Protein AF-A0A9E3N5S1-F1 (afdb_monomer)

Foldseek 3Di:
DFAPLVPVDPQKWKKKKKAFPDDPVCCQVCCQVQKAKAAPVCRVVCVVVVNHHFGWAWDPDDDPQDDDDPRITMTTTDVPPCRVVRNSVSSHMDMDGDPDTHPIDMDMDMDGD

Nearest PDB structures (foldseek):
  5y0e-assembly1_B  TM=9.135E-01  e=7.757E-10  Serratia sp. FS14
  5y0e-assembly1_A  TM=9.235E-01  e=8.261E-10  Serratia sp. FS14
  5m2y-assembly2_B  TM=8.420E-01  e=2.989E-08  Escherichia coli 55989
  5m30-assembly1_B  TM=8.430E-01  e=8.406E-07  Escherichia coli
  6gj3-assembly1_H  TM=7.633E-01  e=1.888E-04  Escherichia coli

pLDDT: mean 85.16, std 8.05, range [60.22, 94.0]

Sequence (113 aa):
GALDVSKLTQDTQLCLAVSADMPALELVSAVPIRFKIGSPDDIERIVVSALPGITLTHMPQVPAAVPVRPDTYYFSLSTRNGLYENALKAQAIAIYAPDGMRELKIELIAFTQ

Radius of gyration: 13.59 Å; Cα contacts (8 Å, |Δi|>4): 197; chains: 1; bounding box: 32×27×33 Å

Solvent-accessible surface area (backbone atoms only — not comparable to full-atom values): 6554 Å² total; per-residue (Å²): 90,82,43,67,51,96,75,56,52,97,54,44,46,55,34,38,40,41,29,45,77,64,58,68,70,56,49,65,60,41,46,52,71,60,39,41,29,26,17,69,81,46,38,59,52,27,65,76,68,68,46,88,48,42,46,48,42,80,38,94,71,73,59,92,83,52,85,86,53,85,79,48,48,39,26,36,62,41,73,87,47,67,50,40,58,46,13,56,74,64,31,19,46,30,76,48,71,67,88,88,61,47,79,62,44,80,45,82,46,77,42,71,114

Mean predicted aligned error: 5.4 Å

Secondary structure (DSSP, 8-state):
-B--GGG--TTEEEEEEEE-SS-HHHHHHHHHHH-EEE-HHHHHHHHHTT---SPEEEESS--TTS---TT-EEEEEP-SSTHHHHHHHTTB-EEE--TT-TT-EEEEEEEE-

Structure (mmCIF, N/CA/C/O backbone):
data_AF-A0A9E3N5S1-F1
#
_entry.id   AF-A0A9E3N5S1-F1
#
loop_
_atom_site.group_PDB
_atom_site.id
_atom_site.type_symbol
_atom_site.label_atom_id
_atom_site.label_alt_id
_atom_site.label_comp_id
_atom_site.label_asym_id
_atom_site.label_entity_id
_atom_site.label_seq_id
_atom_site.pdbx_PDB_ins_code
_atom_site.Cartn_x
_atom_site.Cartn_y
_atom_site.Cartn_z
_atom_site.occupancy
_atom_site.B_iso_or_equiv
_atom_site.auth_seq_id
_atom_site.auth_comp_id
_atom_site.auth_asym_id
_atom_site.auth_atom_id
_atom_site.pdbx_PDB_model_num
ATOM 1 N N . GLY A 1 1 ? -10.478 -5.005 -0.317 1.00 60.22 1 GLY A N 1
ATOM 2 C CA . GLY A 1 1 ? -10.592 -5.746 0.955 1.00 60.22 1 GLY A CA 1
ATOM 3 C C . GLY A 1 1 ? -11.572 -5.026 1.855 1.00 60.22 1 GLY A C 1
ATOM 4 O O . GLY A 1 1 ? -11.687 -3.811 1.732 1.00 60.22 1 GLY A O 1
ATOM 5 N N . ALA A 1 2 ? -12.289 -5.746 2.716 1.00 66.44 2 ALA A N 1
ATOM 6 C CA . ALA A 1 2 ? -13.163 -5.118 3.708 1.00 66.44 2 ALA A CA 1
ATOM 7 C C . ALA A 1 2 ? -12.320 -4.557 4.862 1.00 66.44 2 ALA A C 1
ATOM 9 O O . ALA A 1 2 ? -11.382 -5.215 5.315 1.00 66.44 2 ALA A O 1
ATOM 10 N N . LEU A 1 3 ? -12.634 -3.343 5.305 1.00 68.81 3 LEU A N 1
ATOM 11 C CA . LEU A 1 3 ? -12.050 -2.742 6.496 1.00 68.81 3 LEU A CA 1
ATOM 12 C C . LEU A 1 3 ? -13.010 -2.932 7.663 1.00 68.81 3 LEU A C 1
ATOM 14 O O . LEU A 1 3 ? -14.167 -2.527 7.599 1.00 68.81 3 LEU A O 1
ATOM 18 N N . ASP A 1 4 ? -12.507 -3.475 8.763 1.00 73.69 4 ASP A N 1
ATOM 19 C CA . ASP A 1 4 ? -13.257 -3.495 10.012 1.00 73.69 4 ASP A CA 1
ATOM 20 C C . ASP A 1 4 ? -13.067 -2.149 10.723 1.00 73.69 4 ASP A C 1
ATOM 22 O O . ASP A 1 4 ? -12.129 -1.943 11.492 1.00 73.69 4 ASP A O 1
ATOM 26 N N . VAL A 1 5 ? -13.922 -1.181 10.391 1.00 62.66 5 VAL A N 1
ATOM 27 C CA . VAL A 1 5 ? -13.781 0.211 10.860 1.00 62.66 5 VAL A CA 1
ATOM 28 C C . VAL A 1 5 ? -13.969 0.333 12.366 1.00 62.66 5 VAL A C 1
ATOM 30 O O . VAL A 1 5 ? -13.410 1.234 12.979 1.00 62.66 5 VAL A O 1
ATOM 33 N N . SER A 1 6 ? -14.660 -0.618 12.995 1.00 60.69 6 SER A N 1
ATOM 34 C CA . SER A 1 6 ? -14.763 -0.712 14.454 1.00 60.69 6 SER A CA 1
ATOM 35 C C . SER A 1 6 ? -13.408 -0.909 15.144 1.00 60.69 6 SER A C 1
ATOM 37 O O . SER A 1 6 ? -13.294 -0.628 16.335 1.00 60.69 6 SER A O 1
ATOM 39 N N . LYS A 1 7 ? -12.379 -1.358 14.413 1.00 65.50 7 LYS A N 1
ATOM 40 C CA . LYS A 1 7 ? -10.995 -1.480 14.896 1.00 65.50 7 LYS A CA 1
ATOM 41 C C . LYS A 1 7 ? -10.084 -0.330 14.464 1.00 65.50 7 LYS A C 1
ATOM 43 O O . LYS A 1 7 ? -8.942 -0.286 14.910 1.00 65.50 7 LYS A O 1
ATOM 48 N N . LEU A 1 8 ? -10.560 0.577 13.610 1.00 69.81 8 LEU A N 1
ATOM 49 C CA . LEU A 1 8 ? -9.804 1.741 13.149 1.00 69.81 8 LEU A CA 1
ATOM 50 C C . LEU A 1 8 ? -10.108 2.924 14.078 1.00 69.81 8 LEU A C 1
ATOM 52 O O . LEU A 1 8 ? -11.141 3.580 13.966 1.00 69.81 8 LEU A O 1
ATOM 56 N N . THR A 1 9 ? -9.214 3.175 15.028 1.00 66.81 9 THR A N 1
ATOM 57 C CA . THR A 1 9 ? -9.255 4.359 15.901 1.00 66.81 9 THR A CA 1
ATOM 58 C C . THR A 1 9 ? -8.644 5.580 15.205 1.00 66.81 9 THR A C 1
ATOM 60 O O . THR A 1 9 ? -8.042 5.457 14.138 1.00 66.81 9 THR A O 1
ATOM 63 N N . GLN A 1 10 ? -8.760 6.771 15.808 1.00 67.19 10 GLN A N 1
ATOM 64 C CA . GLN A 1 10 ? -8.108 7.987 15.290 1.00 67.19 10 GLN A CA 1
ATOM 65 C C . GLN A 1 10 ? -6.579 7.845 15.174 1.00 67.19 10 GLN A C 1
ATOM 67 O O . GLN A 1 10 ? -5.983 8.448 14.286 1.00 67.19 10 GLN A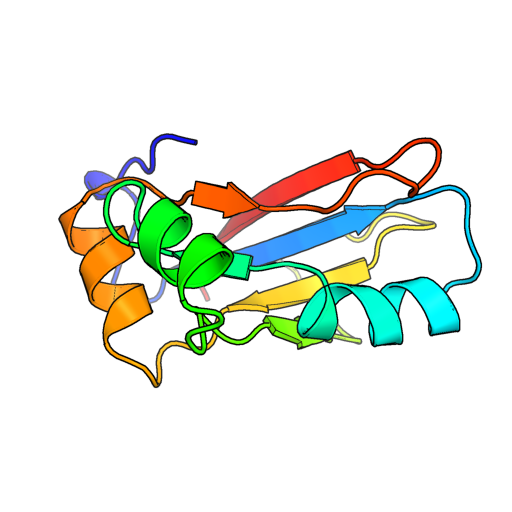 O 1
ATOM 72 N N . ASP A 1 11 ? -5.968 7.007 16.011 1.00 74.19 11 ASP A N 1
ATOM 73 C CA . ASP A 1 11 ? -4.527 6.722 16.021 1.00 74.19 11 ASP A CA 1
ATOM 74 C C . ASP A 1 11 ? -4.125 5.575 15.078 1.00 74.19 11 ASP A C 1
ATOM 76 O O . ASP A 1 11 ? -2.953 5.202 14.994 1.00 74.19 11 ASP A O 1
ATOM 80 N N . THR A 1 12 ? -5.088 4.982 14.364 1.00 80.56 12 THR A N 1
ATOM 81 C CA . THR A 1 12 ? -4.803 3.887 13.438 1.00 80.56 12 THR A CA 1
ATOM 82 C C . THR A 1 12 ? -4.308 4.422 12.103 1.00 80.56 12 THR A C 1
ATOM 84 O O . THR A 1 12 ? -5.015 5.124 11.377 1.00 80.56 12 THR A O 1
ATOM 87 N N . GLN A 1 13 ? -3.093 4.027 11.742 1.00 83.62 13 GLN A N 1
ATOM 88 C CA . GLN A 1 13 ? -2.506 4.287 10.441 1.00 83.62 13 GLN A CA 1
ATOM 89 C C . GLN A 1 13 ? -2.571 3.041 9.563 1.00 83.62 13 GLN A C 1
ATOM 91 O O . GLN A 1 13 ? -2.410 1.908 10.021 1.00 83.62 13 GLN A O 1
ATOM 96 N N . LEU A 1 14 ? -2.803 3.271 8.273 1.00 87.12 14 LEU A N 1
ATOM 97 C CA . LEU A 1 14 ? -2.783 2.237 7.251 1.00 87.12 14 LEU A CA 1
ATOM 98 C C . LEU A 1 14 ? -1.501 2.362 6.430 1.00 87.12 14 LEU A C 1
ATOM 100 O O . LEU A 1 14 ? -1.167 3.444 5.935 1.00 87.12 14 LEU A O 1
ATOM 104 N N . CYS A 1 15 ? -0.812 1.241 6.242 1.00 90.81 15 CYS A N 1
ATOM 105 C CA . CYS A 1 15 ? 0.268 1.127 5.276 1.00 90.81 15 CYS A CA 1
ATOM 106 C C . CYS A 1 15 ? 0.057 -0.068 4.347 1.00 90.81 15 CYS A C 1
ATOM 108 O O . CYS A 1 15 ? -0.556 -1.077 4.696 1.00 90.81 15 CYS A O 1
ATOM 110 N N . LEU A 1 16 ? 0.567 0.076 3.133 1.00 92.44 16 LEU A N 1
ATOM 111 C CA . LE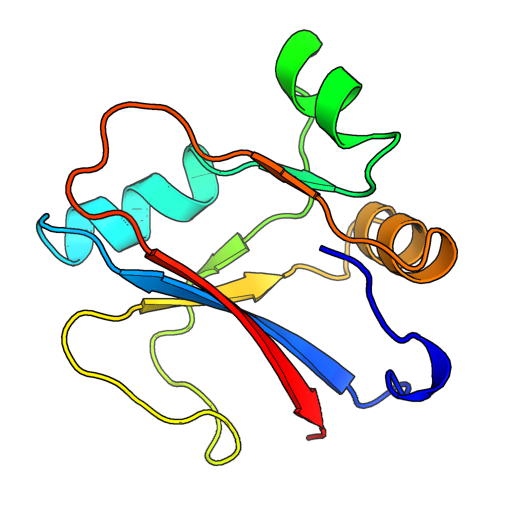U A 1 16 ? 0.580 -0.959 2.122 1.00 92.44 16 LEU A CA 1
ATOM 112 C C . LEU A 1 16 ? 1.964 -1.595 2.099 1.00 92.44 16 LEU A C 1
ATOM 114 O O . LEU A 1 16 ? 2.951 -0.893 1.890 1.00 92.44 16 LEU A O 1
ATOM 118 N N . ALA A 1 17 ? 2.035 -2.903 2.296 1.00 93.38 17 ALA A N 1
ATOM 119 C CA . ALA A 1 17 ? 3.237 -3.685 2.074 1.00 93.38 17 ALA A CA 1
ATOM 120 C C . ALA A 1 17 ? 3.171 -4.292 0.670 1.00 93.38 17 ALA A C 1
ATOM 122 O O . ALA A 1 17 ? 2.189 -4.948 0.316 1.00 93.38 17 ALA A O 1
ATOM 123 N N . VAL A 1 18 ? 4.200 -4.048 -0.136 1.00 93.94 18 VAL A N 1
ATOM 124 C CA . VAL A 1 18 ? 4.278 -4.516 -1.520 1.00 93.94 18 VAL A CA 1
ATOM 125 C C . VAL A 1 18 ? 5.597 -5.240 -1.737 1.00 93.94 18 VAL A C 1
ATOM 127 O O . VAL A 1 18 ? 6.662 -4.705 -1.428 1.00 93.94 18 VAL A O 1
ATOM 130 N N . SER A 1 19 ? 5.522 -6.442 -2.296 1.00 93.31 19 SER A 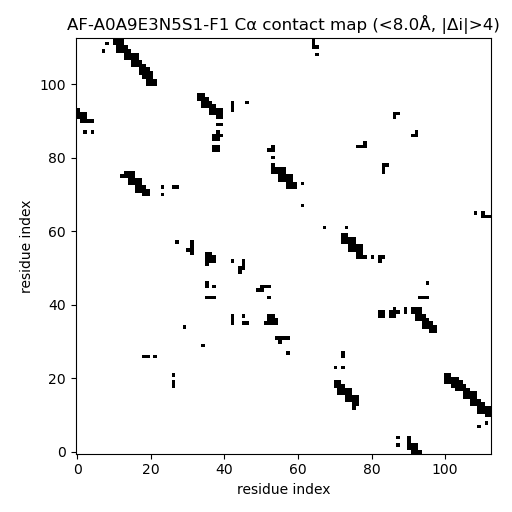N 1
ATOM 131 C CA . SER A 1 19 ? 6.675 -7.204 -2.777 1.00 93.31 19 SER A CA 1
ATOM 132 C C . SER A 1 19 ? 6.402 -7.722 -4.184 1.00 93.31 19 SER A C 1
ATOM 134 O O . SER A 1 19 ? 5.266 -8.037 -4.530 1.00 93.31 19 SER A O 1
ATOM 136 N N . ALA A 1 20 ? 7.431 -7.747 -5.023 1.00 93.12 20 ALA A N 1
ATOM 137 C CA . ALA A 1 20 ? 7.372 -8.271 -6.382 1.00 93.12 20 ALA A CA 1
ATOM 138 C C . ALA A 1 20 ? 8.780 -8.699 -6.812 1.00 93.12 20 ALA A C 1
ATOM 140 O O . ALA A 1 20 ? 9.767 -8.190 -6.281 1.00 93.12 20 ALA A O 1
ATOM 141 N N . ASP A 1 21 ? 8.867 -9.592 -7.795 1.00 92.19 21 ASP A N 1
ATOM 142 C CA . ASP A 1 21 ? 10.124 -10.044 -8.404 1.00 92.19 21 ASP A CA 1
ATOM 143 C C . ASP A 1 21 ? 10.682 -8.959 -9.343 1.00 92.19 21 ASP A C 1
ATOM 145 O O . ASP A 1 21 ? 10.592 -9.036 -10.571 1.00 92.19 21 ASP A O 1
ATOM 149 N N . MET A 1 22 ? 11.161 -7.860 -8.753 1.00 91.25 22 MET A 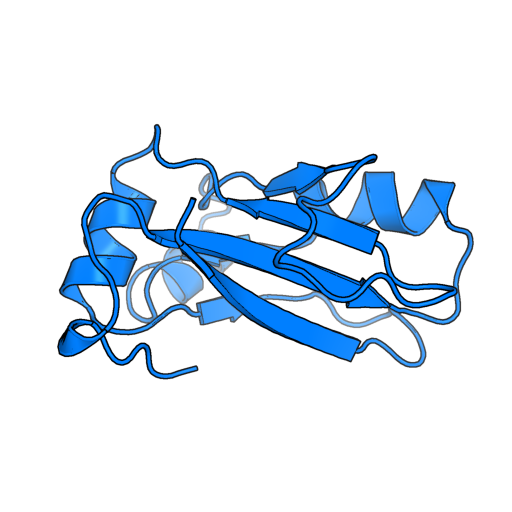N 1
ATOM 150 C CA . MET A 1 22 ? 11.748 -6.731 -9.472 1.00 91.25 22 MET A CA 1
ATOM 151 C C . MET A 1 22 ? 12.680 -5.894 -8.577 1.00 91.25 22 MET A C 1
ATOM 153 O O . MET A 1 22 ? 12.610 -5.987 -7.351 1.00 91.25 22 MET A O 1
ATOM 157 N N . PRO A 1 23 ? 13.536 -5.026 -9.153 1.00 92.69 23 PRO A N 1
ATOM 158 C CA . PRO A 1 23 ? 14.445 -4.197 -8.370 1.00 92.69 23 PRO A CA 1
ATOM 159 C C . PRO A 1 23 ? 13.715 -3.260 -7.399 1.00 92.69 23 PRO A C 1
ATOM 161 O O . PRO A 1 23 ? 12.785 -2.550 -7.781 1.00 92.69 23 PRO A O 1
ATOM 164 N N . ALA A 1 24 ? 14.228 -3.174 -6.170 1.00 89.94 24 ALA A N 1
ATOM 165 C CA . ALA A 1 24 ? 13.759 -2.295 -5.096 1.00 89.94 24 ALA A CA 1
ATOM 166 C C . ALA A 1 24 ? 13.391 -0.876 -5.559 1.00 89.94 24 ALA A C 1
ATOM 168 O O . ALA A 1 24 ? 12.306 -0.367 -5.291 1.00 89.94 24 ALA A O 1
ATOM 169 N N . LEU A 1 25 ? 14.317 -0.235 -6.276 1.00 90.94 25 LEU A N 1
ATOM 170 C CA . LEU A 1 25 ? 14.183 1.146 -6.728 1.00 90.94 25 LEU A CA 1
ATOM 171 C C . LEU A 1 25 ? 13.068 1.308 -7.766 1.00 90.94 25 LEU A C 1
ATOM 173 O O . LEU A 1 25 ? 12.347 2.310 -7.742 1.00 90.94 25 LEU A O 1
ATOM 177 N N . GLU A 1 26 ? 12.914 0.323 -8.654 1.00 92.06 26 GLU A N 1
ATOM 178 C CA . GLU A 1 26 ? 11.810 0.305 -9.608 1.00 92.06 26 GLU A CA 1
ATOM 179 C C . GLU A 1 26 ? 10.485 0.106 -8.889 1.00 92.06 26 GLU A C 1
ATOM 181 O O . GLU A 1 26 ? 9.558 0.860 -9.155 1.00 92.06 26 GLU A O 1
ATOM 186 N N . LEU A 1 27 ? 10.398 -0.838 -7.948 1.00 91.44 27 LEU A N 1
ATOM 187 C CA . LEU A 1 27 ? 9.178 -1.092 -7.183 1.00 91.44 27 LEU A CA 1
ATOM 188 C C . LEU A 1 27 ? 8.751 0.163 -6.414 1.00 91.44 27 LEU A C 1
ATOM 190 O O . LEU A 1 27 ? 7.621 0.627 -6.559 1.00 91.44 27 LEU A O 1
ATOM 194 N N . VAL A 1 28 ? 9.671 0.769 -5.663 1.00 92.88 28 VAL A N 1
ATOM 195 C CA . VAL A 1 28 ? 9.417 1.980 -4.870 1.00 92.88 28 VAL A CA 1
ATOM 196 C C . VAL A 1 28 ? 8.999 3.171 -5.731 1.00 92.88 28 VAL A C 1
ATOM 198 O O . VAL A 1 28 ? 8.138 3.945 -5.315 1.00 92.88 28 VAL A O 1
ATOM 201 N N . SER A 1 29 ? 9.560 3.311 -6.933 1.00 91.75 29 SER A N 1
ATOM 202 C CA . SER A 1 29 ? 9.191 4.392 -7.856 1.00 91.75 29 SER A CA 1
ATOM 203 C C . SER A 1 29 ? 7.897 4.094 -8.617 1.00 91.75 29 SER A C 1
ATOM 205 O O . SER A 1 29 ? 7.108 4.997 -8.892 1.00 91.75 29 SER A O 1
ATOM 207 N N . ALA A 1 30 ? 7.656 2.830 -8.962 1.00 91.00 30 ALA A N 1
ATOM 208 C CA . ALA A 1 30 ? 6.513 2.410 -9.752 1.00 91.00 30 ALA A CA 1
ATOM 209 C C . ALA A 1 30 ? 5.234 2.364 -8.917 1.00 91.00 30 ALA A C 1
ATOM 211 O O . ALA A 1 30 ? 4.204 2.822 -9.403 1.00 91.00 30 ALA A O 1
ATOM 212 N N . VAL A 1 31 ? 5.278 1.849 -7.683 1.00 92.00 31 VAL A N 1
ATOM 213 C CA . VAL A 1 31 ? 4.087 1.628 -6.848 1.00 92.00 31 VAL A CA 1
ATOM 214 C C . VAL A 1 31 ? 3.253 2.907 -6.672 1.00 92.00 31 VAL A C 1
ATOM 216 O O . VAL A 1 31 ? 2.087 2.878 -7.060 1.00 92.00 31 VAL 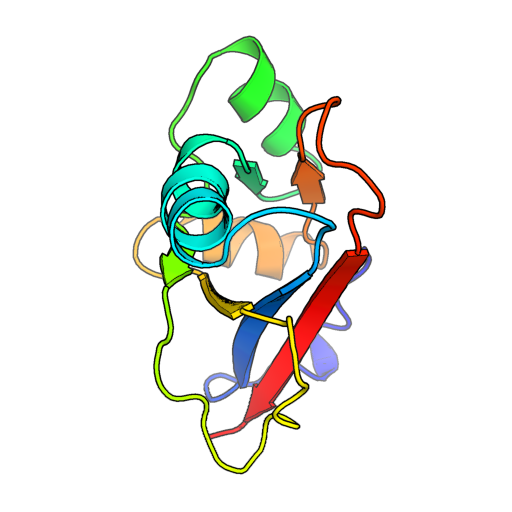A O 1
ATOM 219 N N . PRO A 1 32 ? 3.793 4.056 -6.221 1.00 91.06 32 PRO A N 1
ATOM 220 C CA . PRO A 1 32 ? 2.999 5.275 -6.037 1.00 91.06 32 PRO A CA 1
ATOM 221 C C . PRO A 1 32 ? 2.350 5.829 -7.310 1.00 91.06 32 PRO A C 1
ATOM 223 O O . PRO A 1 32 ? 1.325 6.506 -7.247 1.00 91.06 32 PRO A O 1
ATOM 226 N N . ILE A 1 33 ? 2.954 5.563 -8.470 1.00 89.00 33 ILE A N 1
ATOM 227 C CA . ILE A 1 33 ? 2.497 6.076 -9.767 1.00 89.00 33 ILE A CA 1
ATOM 228 C C . ILE A 1 33 ? 1.458 5.132 -10.376 1.00 89.00 33 ILE A C 1
ATOM 230 O O . ILE A 1 33 ? 0.419 5.572 -10.882 1.00 89.00 33 ILE A O 1
ATOM 234 N N . ARG A 1 34 ? 1.759 3.833 -10.333 1.00 89.06 34 ARG A N 1
ATOM 235 C CA . ARG A 1 34 ? 1.010 2.756 -10.978 1.00 89.06 34 ARG A CA 1
ATOM 236 C C . ARG A 1 34 ? -0.195 2.312 -10.165 1.00 89.06 34 ARG A C 1
ATOM 238 O O . ARG A 1 34 ? -1.239 2.040 -10.750 1.00 89.06 34 ARG A O 1
ATOM 245 N N . PHE A 1 35 ? -0.063 2.244 -8.845 1.00 90.88 35 PHE A N 1
ATOM 246 C CA . PHE A 1 35 ? -1.150 1.805 -7.985 1.00 90.88 35 PHE A CA 1
ATOM 247 C C . PHE A 1 35 ? -2.136 2.943 -7.810 1.00 90.88 35 PHE A C 1
ATOM 249 O O . PHE A 1 35 ? -1.761 4.108 -7.651 1.00 90.88 35 PHE A O 1
ATOM 256 N N . LYS A 1 36 ? -3.417 2.592 -7.820 1.00 90.50 36 LYS A N 1
ATOM 257 C CA . LYS A 1 36 ? -4.495 3.504 -7.456 1.00 90.50 36 LYS A CA 1
ATOM 258 C C . LYS A 1 36 ? -5.209 2.927 -6.252 1.00 90.50 36 LYS A C 1
ATOM 260 O O . LYS A 1 36 ? -5.454 1.726 -6.186 1.00 90.50 36 LYS A O 1
ATOM 265 N N . ILE A 1 37 ? -5.510 3.784 -5.289 1.00 91.00 37 ILE A N 1
ATOM 266 C CA . ILE A 1 37 ? -6.207 3.400 -4.067 1.00 91.00 37 ILE A CA 1
ATOM 267 C C . ILE A 1 37 ? -7.391 4.339 -3.890 1.00 91.00 37 ILE A C 1
ATOM 269 O O . ILE A 1 37 ? -7.275 5.546 -4.116 1.00 91.00 37 ILE A O 1
ATOM 273 N N . GLY A 1 38 ? -8.523 3.781 -3.488 1.00 90.31 38 GLY A N 1
ATOM 274 C CA . GLY A 1 38 ? -9.741 4.523 -3.202 1.00 90.31 38 GLY A CA 1
ATOM 275 C C . GLY A 1 38 ? -10.766 3.654 -2.487 1.00 90.31 38 GLY A C 1
ATOM 276 O O . GLY A 1 38 ? -10.484 2.511 -2.114 1.00 90.31 38 GLY A O 1
ATOM 277 N N . SER A 1 39 ? -11.964 4.202 -2.309 1.00 89.44 39 SER A N 1
ATOM 278 C CA . SER A 1 39 ? -13.132 3.396 -1.959 1.00 89.44 39 SER A CA 1
ATOM 279 C C . SER A 1 39 ? -13.503 2.472 -3.139 1.00 89.44 39 SER A C 1
ATOM 281 O O . SER A 1 39 ? -13.087 2.734 -4.274 1.00 89.44 39 SER A O 1
ATOM 283 N N . PRO A 1 40 ? -14.266 1.389 -2.914 1.00 85.69 40 PRO A N 1
ATOM 284 C CA . PRO A 1 40 ? -14.762 0.534 -3.995 1.00 85.69 40 PRO A CA 1
ATOM 285 C C . PRO A 1 40 ? -15.573 1.298 -5.049 1.00 85.69 40 PRO A C 1
ATOM 287 O O . PRO A 1 40 ? -15.482 0.977 -6.228 1.00 85.69 40 PRO A O 1
ATOM 290 N N . ASP A 1 41 ? -16.314 2.328 -4.640 1.00 85.94 41 ASP A N 1
ATOM 291 C CA . ASP A 1 41 ? -17.100 3.181 -5.534 1.00 85.94 41 ASP A CA 1
ATOM 292 C C . ASP A 1 41 ? -16.225 4.159 -6.339 1.00 85.94 41 ASP A C 1
ATOM 294 O O . ASP A 1 41 ? -16.502 4.457 -7.503 1.00 85.94 41 ASP A O 1
ATOM 298 N N . ASP A 1 42 ? -15.142 4.662 -5.737 1.00 86.38 42 ASP A N 1
ATOM 299 C CA . ASP A 1 42 ? -14.257 5.641 -6.372 1.00 86.38 42 ASP A CA 1
ATOM 300 C C . ASP A 1 42 ? -13.207 4.990 -7.282 1.00 86.38 42 ASP A C 1
ATOM 302 O O . ASP A 1 42 ? -12.786 5.609 -8.260 1.00 86.38 42 ASP A O 1
ATOM 306 N N . ILE A 1 43 ? -12.749 3.766 -6.982 1.00 88.38 43 ILE A N 1
ATOM 307 C CA . ILE A 1 43 ? -11.595 3.163 -7.669 1.00 88.38 43 ILE A CA 1
ATOM 308 C C . ILE A 1 43 ? -11.832 2.984 -9.170 1.00 88.38 43 ILE A C 1
ATOM 310 O O . ILE A 1 43 ? -10.939 3.265 -9.967 1.00 88.38 43 ILE A O 1
ATOM 314 N N . GLU A 1 44 ? -13.041 2.586 -9.566 1.00 86.06 44 GLU A N 1
ATOM 315 C CA . GLU A 1 44 ? -13.403 2.419 -10.973 1.00 86.06 44 GLU A CA 1
ATOM 316 C C . GLU A 1 44 ? -13.331 3.765 -11.703 1.00 86.06 44 GLU A C 1
ATOM 318 O O . GLU A 1 44 ? -12.694 3.888 -12.750 1.00 86.06 44 GLU A O 1
ATOM 323 N N . ARG A 1 45 ? -13.884 4.820 -11.092 1.00 86.81 45 ARG A N 1
ATOM 324 C CA . ARG A 1 45 ? -13.820 6.185 -11.631 1.00 86.81 45 ARG A CA 1
ATOM 325 C C . ARG A 1 45 ? -12.389 6.705 -11.695 1.00 86.81 45 ARG A C 1
ATOM 327 O O . ARG A 1 45 ? -12.030 7.351 -12.675 1.00 86.81 45 ARG A O 1
ATOM 334 N N . ILE A 1 46 ? -11.576 6.424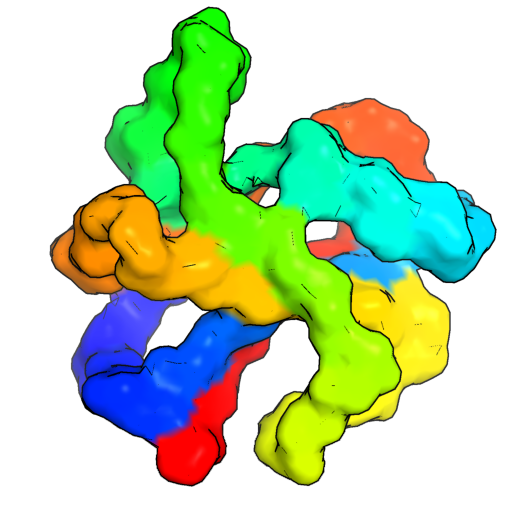 -10.679 1.00 87.88 46 ILE A N 1
ATOM 335 C CA . ILE A 1 46 ? -10.162 6.808 -10.619 1.00 87.88 46 ILE A CA 1
ATOM 336 C C . ILE A 1 46 ? -9.384 6.188 -11.780 1.00 87.88 46 ILE A C 1
ATOM 338 O O . ILE A 1 46 ? -8.622 6.893 -12.441 1.00 87.88 46 ILE A O 1
ATOM 342 N N . VAL A 1 47 ? -9.601 4.900 -12.052 1.00 87.06 47 VAL A N 1
ATOM 343 C CA . 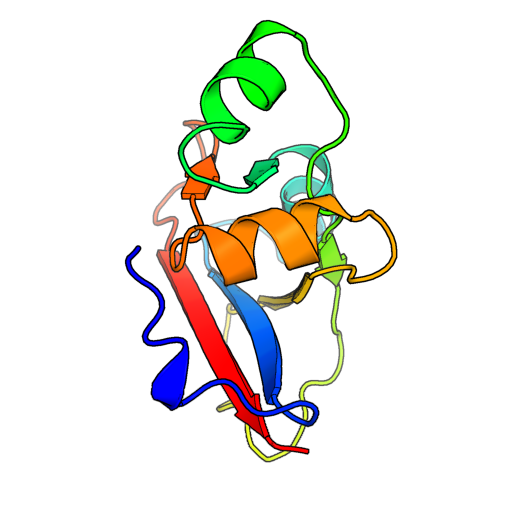VAL A 1 47 ? -8.928 4.176 -13.137 1.00 87.06 47 VAL A CA 1
ATOM 344 C C . VAL A 1 47 ? -9.409 4.665 -14.504 1.00 87.06 47 VAL A C 1
ATOM 346 O O . VAL A 1 47 ? -8.584 5.006 -15.347 1.00 87.06 47 VAL A O 1
ATOM 349 N N . VAL A 1 48 ? -10.725 4.766 -14.714 1.00 85.44 48 VAL A N 1
ATOM 350 C CA . VAL A 1 48 ? -11.312 5.150 -16.011 1.00 85.44 48 VAL A CA 1
ATOM 351 C C . VAL A 1 48 ? -11.049 6.618 -16.354 1.00 85.44 48 VAL A C 1
ATOM 353 O O . VAL A 1 48 ? -10.753 6.945 -17.499 1.00 85.44 48 VAL A O 1
ATOM 356 N N . SER A 1 49 ? -11.155 7.516 -15.373 1.00 84.69 49 SER A N 1
ATOM 357 C CA . SER A 1 49 ? -11.029 8.968 -15.580 1.00 84.69 49 SER A CA 1
ATOM 358 C C . SER A 1 49 ? -9.640 9.512 -15.238 1.00 84.69 49 SER A C 1
ATOM 360 O O . SER A 1 49 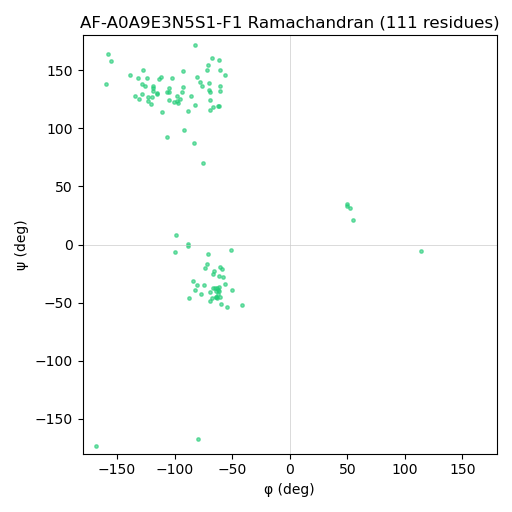? -9.462 10.728 -15.197 1.00 84.69 49 SER A O 1
ATOM 362 N N . ALA A 1 50 ? -8.668 8.636 -14.958 1.00 80.44 50 ALA A N 1
ATOM 363 C CA . ALA A 1 50 ? -7.308 8.996 -14.551 1.00 80.44 50 ALA A CA 1
ATOM 364 C C . ALA A 1 50 ? -7.254 10.021 -13.395 1.00 80.44 50 ALA A C 1
ATOM 366 O O . ALA A 1 50 ? -6.369 10.879 -13.345 1.00 80.44 50 ALA A O 1
ATOM 367 N N . LEU A 1 51 ? -8.210 9.949 -12.461 1.00 82.75 51 LEU A N 1
ATOM 368 C CA . LEU A 1 51 ? -8.258 10.869 -11.324 1.00 82.75 51 LEU A CA 1
ATOM 369 C C . LEU A 1 51 ? -7.122 10.562 -10.335 1.00 82.75 51 LEU A C 1
ATOM 371 O O . LEU A 1 51 ? -6.641 9.427 -10.251 1.00 82.75 51 LEU A O 1
ATOM 375 N N . PRO A 1 52 ? -6.678 11.550 -9.545 1.00 76.38 52 PRO A N 1
ATOM 376 C CA . PRO A 1 52 ? -5.778 11.277 -8.437 1.00 76.38 52 PRO A CA 1
ATOM 377 C C . PRO A 1 52 ? -6.517 10.457 -7.371 1.00 76.38 52 PRO A C 1
ATOM 379 O O . PRO A 1 52 ? -7.503 10.914 -6.801 1.00 76.38 52 PRO A O 1
ATOM 382 N N . GLY A 1 53 ? -6.036 9.241 -7.104 1.00 86.50 53 GLY A N 1
ATOM 383 C CA . GLY A 1 53 ? -6.483 8.435 -5.967 1.00 86.50 53 GLY A CA 1
ATOM 384 C C . GLY A 1 53 ? -5.834 8.866 -4.648 1.00 86.50 53 GLY A C 1
ATOM 385 O O . GLY A 1 53 ? -5.169 9.903 -4.557 1.00 86.50 53 GLY A O 1
ATOM 386 N N . ILE A 1 54 ? -5.980 8.033 -3.618 1.00 90.19 54 ILE A N 1
ATOM 387 C CA . ILE A 1 54 ? -5.215 8.166 -2.375 1.00 90.19 54 ILE A CA 1
ATOM 388 C C . ILE A 1 54 ? -3.731 8.002 -2.713 1.00 90.19 54 ILE A C 1
ATOM 390 O O . ILE A 1 54 ? -3.302 6.972 -3.235 1.00 90.19 54 ILE A O 1
ATOM 394 N N . THR A 1 55 ? -2.948 9.042 -2.438 1.00 89.88 55 THR A N 1
ATOM 395 C CA . THR A 1 55 ? -1.515 9.059 -2.732 1.00 89.88 55 THR A CA 1
ATOM 396 C C . THR A 1 55 ? -0.770 8.108 -1.805 1.00 89.88 55 THR A C 1
ATOM 398 O O . THR A 1 55 ? -0.957 8.154 -0.589 1.00 89.88 55 THR A O 1
ATOM 401 N N . LEU A 1 56 ? 0.108 7.288 -2.378 1.00 91.50 56 LEU A N 1
ATOM 402 C CA . LEU A 1 56 ? 1.046 6.456 -1.636 1.00 91.50 56 LEU A CA 1
ATOM 403 C C . LEU A 1 56 ? 2.378 7.183 -1.462 1.00 91.50 56 LEU A C 1
ATOM 405 O O . LEU A 1 56 ? 2.908 7.743 -2.420 1.00 91.50 56 LEU A O 1
ATOM 409 N N . THR A 1 57 ? 2.941 7.130 -0.259 1.00 91.62 57 THR A N 1
ATOM 410 C CA . THR A 1 57 ? 4.288 7.645 0.021 1.00 91.62 57 THR A CA 1
ATOM 411 C C . THR A 1 57 ? 5.163 6.514 0.522 1.00 91.62 57 THR A C 1
ATOM 413 O O . THR A 1 57 ? 4.796 5.833 1.473 1.00 91.62 57 THR A O 1
ATOM 416 N N . HIS A 1 58 ? 6.322 6.303 -0.101 1.00 93.19 58 HIS A N 1
ATOM 417 C CA . HIS A 1 58 ? 7.257 5.282 0.362 1.00 93.19 58 HIS A CA 1
ATOM 418 C C . HIS A 1 58 ? 7.719 5.563 1.799 1.00 93.19 58 HIS A C 1
ATOM 420 O O . HIS A 1 58 ? 8.128 6.678 2.127 1.00 93.19 58 HIS A O 1
ATOM 426 N N . MET A 1 59 ? 7.667 4.531 2.635 1.00 91.50 59 MET A N 1
ATOM 427 C CA . MET A 1 59 ? 8.108 4.526 4.023 1.00 91.50 59 MET A CA 1
ATOM 428 C C . MET A 1 59 ? 9.412 3.725 4.131 1.00 91.50 59 MET A C 1
ATOM 430 O O . MET A 1 59 ? 9.365 2.509 4.321 1.00 91.50 59 MET A O 1
ATOM 434 N N . PRO A 1 60 ? 10.587 4.376 4.034 1.00 84.31 60 PRO A N 1
ATOM 435 C CA . PRO A 1 60 ? 11.872 3.681 4.131 1.00 84.31 60 PRO A CA 1
ATOM 436 C C . PRO A 1 60 ? 12.121 3.091 5.525 1.00 84.31 60 PRO A C 1
ATOM 438 O O . PRO A 1 60 ? 12.871 2.129 5.663 1.00 84.31 60 PRO A O 1
ATOM 441 N N . GLN A 1 61 ? 11.494 3.658 6.558 1.00 84.25 61 GLN A N 1
ATOM 442 C CA . GLN A 1 61 ? 11.468 3.093 7.900 1.00 84.25 61 GLN A CA 1
ATOM 443 C C . GLN A 1 61 ? 10.020 2.893 8.325 1.00 84.25 61 GLN A C 1
ATOM 445 O O . GLN A 1 61 ? 9.232 3.841 8.331 1.00 84.25 61 GLN A O 1
ATOM 450 N N . VAL A 1 62 ? 9.681 1.657 8.679 1.00 85.88 62 VAL A N 1
ATOM 451 C CA . VAL A 1 62 ? 8.382 1.343 9.266 1.00 85.88 62 VAL A CA 1
ATOM 452 C C . VAL A 1 62 ? 8.451 1.380 10.792 1.00 85.88 62 VAL A C 1
ATOM 454 O O . VAL A 1 62 ? 9.504 1.088 11.364 1.00 85.88 62 VAL A O 1
ATOM 457 N N . PRO A 1 63 ? 7.349 1.735 11.471 1.00 83.38 63 PRO A N 1
ATOM 458 C CA . PRO A 1 63 ? 7.273 1.685 12.927 1.00 83.38 63 PRO A CA 1
ATOM 459 C C . PRO A 1 63 ? 7.469 0.266 13.470 1.00 83.38 63 PRO A C 1
ATOM 461 O O . PRO A 1 63 ? 7.182 -0.711 12.784 1.00 83.38 63 PRO A O 1
ATOM 464 N N . ALA A 1 64 ? 7.852 0.152 14.745 1.00 82.12 64 ALA A N 1
ATOM 465 C CA . ALA A 1 64 ? 8.049 -1.136 15.422 1.00 82.12 64 ALA A CA 1
ATOM 466 C C . ALA A 1 64 ? 6.796 -2.037 15.440 1.00 82.12 64 ALA A C 1
ATOM 468 O O . ALA A 1 64 ? 6.911 -3.248 15.604 1.00 82.12 64 ALA A O 1
ATOM 469 N N . ALA A 1 65 ? 5.607 -1.455 15.256 1.00 83.00 65 ALA A N 1
ATOM 470 C CA . ALA A 1 65 ? 4.346 -2.184 15.152 1.00 83.00 65 ALA A CA 1
ATOM 471 C C . ALA A 1 65 ? 4.183 -2.955 13.825 1.00 83.00 65 ALA A C 1
ATOM 473 O O . ALA A 1 65 ? 3.330 -3.836 13.735 1.00 83.00 65 ALA A O 1
ATOM 474 N N . VAL A 1 66 ? 4.974 -2.637 12.793 1.00 84.44 66 VAL A N 1
ATOM 475 C CA . VAL A 1 66 ? 4.889 -3.264 11.468 1.00 84.44 66 VAL A CA 1
ATOM 476 C C . VAL A 1 66 ? 6.051 -4.249 11.293 1.00 84.44 66 VAL A C 1
ATOM 478 O O . VAL A 1 66 ? 7.212 -3.851 11.419 1.00 84.44 66 VAL A O 1
ATOM 481 N N . PRO A 1 67 ? 5.787 -5.531 10.980 1.00 81.88 67 PRO A N 1
ATOM 482 C CA . PRO A 1 67 ? 6.847 -6.515 10.802 1.00 81.88 67 PRO A CA 1
ATOM 483 C C . PRO A 1 67 ? 7.643 -6.217 9.531 1.00 81.88 67 PRO A C 1
ATOM 485 O O . PRO A 1 67 ? 7.111 -6.322 8.431 1.00 81.88 67 PRO A O 1
ATOM 488 N N . VAL A 1 68 ? 8.929 -5.889 9.667 1.00 85.50 68 VAL A N 1
ATOM 489 C CA . VAL A 1 68 ? 9.828 -5.713 8.518 1.00 85.50 68 VAL A CA 1
ATOM 490 C C . VAL A 1 68 ? 10.081 -7.071 7.868 1.00 85.50 68 VAL A C 1
ATOM 492 O O . VAL A 1 68 ? 10.428 -8.039 8.544 1.00 85.50 68 VAL A O 1
ATOM 495 N N . ARG A 1 69 ? 9.934 -7.138 6.544 1.00 88.62 69 ARG A N 1
ATOM 496 C CA . ARG A 1 69 ? 10.178 -8.345 5.750 1.00 88.62 69 ARG A CA 1
ATOM 497 C C . ARG A 1 69 ? 11.204 -8.038 4.661 1.00 88.62 69 ARG A C 1
ATOM 499 O O . ARG A 1 69 ? 11.172 -6.925 4.132 1.00 88.62 69 ARG A O 1
ATOM 506 N N . PRO A 1 70 ? 12.101 -8.983 4.331 1.00 85.12 70 PRO A N 1
ATOM 507 C CA . PRO A 1 70 ? 12.980 -8.831 3.178 1.00 85.12 70 PRO A CA 1
ATOM 508 C C . PRO A 1 70 ? 12.147 -8.706 1.894 1.00 85.12 70 PRO A C 1
ATOM 510 O O . PRO A 1 70 ? 11.016 -9.196 1.832 1.00 85.12 70 PRO A O 1
ATOM 513 N N . ASP A 1 71 ? 12.690 -7.987 0.911 1.00 87.94 71 ASP A N 1
ATOM 514 C CA . ASP A 1 71 ? 12.081 -7.776 -0.414 1.00 87.94 71 ASP A CA 1
ATOM 515 C C . ASP A 1 71 ? 10.653 -7.200 -0.382 1.00 87.94 71 ASP A C 1
ATOM 517 O O . ASP A 1 71 ? 9.890 -7.310 -1.340 1.00 87.94 71 ASP A O 1
ATOM 521 N N . THR A 1 72 ? 10.279 -6.566 0.732 1.00 92.75 72 THR A N 1
ATOM 522 C CA . THR A 1 72 ? 8.969 -5.948 0.936 1.00 92.75 72 THR A CA 1
ATOM 523 C C . THR A 1 72 ? 9.148 -4.482 1.283 1.00 92.75 72 THR A C 1
ATOM 525 O O . THR A 1 72 ? 9.848 -4.130 2.233 1.00 92.75 72 THR A O 1
ATOM 528 N N . TYR A 1 73 ? 8.467 -3.629 0.530 1.00 93.62 73 TYR A N 1
ATOM 529 C CA . TYR A 1 73 ? 8.514 -2.184 0.682 1.00 93.62 73 TYR A CA 1
ATOM 530 C C . TYR A 1 73 ? 7.174 -1.676 1.179 1.00 93.62 73 TYR A C 1
ATOM 532 O O . TYR A 1 73 ? 6.119 -2.195 0.812 1.00 93.62 73 TYR A O 1
ATOM 540 N N . TYR A 1 74 ? 7.224 -0.654 2.022 1.00 93.88 74 TYR A N 1
ATOM 541 C CA . TYR A 1 74 ? 6.053 -0.156 2.723 1.00 93.88 74 TYR A CA 1
ATOM 542 C C . TYR A 1 74 ? 5.706 1.240 2.241 1.00 93.88 74 TYR A C 1
ATOM 544 O O . TYR A 1 74 ? 6.585 2.057 1.970 1.00 93.88 74 TYR A O 1
ATOM 552 N N . PHE A 1 75 ? 4.413 1.516 2.137 1.00 94.00 75 PHE A N 1
ATOM 553 C CA . PHE A 1 75 ? 3.901 2.785 1.646 1.00 94.00 75 PHE A CA 1
ATOM 554 C C . PHE A 1 75 ? 2.775 3.273 2.551 1.00 94.00 75 PHE A C 1
ATOM 556 O O . PHE A 1 75 ? 1.819 2.542 2.798 1.00 94.00 75 PHE A O 1
ATOM 563 N N . SER A 1 76 ? 2.856 4.509 3.033 1.00 91.44 76 SER A N 1
ATOM 564 C CA . SER A 1 76 ? 1.767 5.140 3.776 1.00 91.44 76 SER A CA 1
ATOM 565 C C . SER A 1 76 ? 0.712 5.674 2.820 1.00 91.44 76 SER A C 1
ATOM 567 O O . SER A 1 76 ? 1.021 6.180 1.737 1.00 91.44 76 SER A O 1
ATOM 569 N N . LEU A 1 77 ? -0.545 5.583 3.245 1.00 90.19 77 LEU A N 1
ATOM 570 C CA . LEU A 1 77 ? -1.670 6.190 2.550 1.00 90.19 77 LEU A CA 1
ATOM 571 C C . LEU A 1 77 ? -1.816 7.647 3.010 1.00 90.19 77 LEU A C 1
ATOM 573 O O . LEU A 1 77 ? -1.888 7.927 4.206 1.00 90.19 77 LEU A O 1
ATOM 577 N N . SER A 1 78 ? -1.871 8.586 2.065 1.00 87.00 78 SER A N 1
ATOM 578 C CA . SER A 1 78 ? -2.108 9.998 2.373 1.00 87.00 78 SER A CA 1
ATOM 579 C C . SER A 1 78 ? -3.536 10.216 2.868 1.00 87.00 78 SER A C 1
ATOM 581 O O . SER A 1 78 ? -4.500 9.933 2.159 1.00 87.00 78 SER A O 1
ATOM 583 N N . THR A 1 79 ? -3.673 10.814 4.050 1.00 81.31 79 THR A N 1
ATOM 584 C CA . THR A 1 79 ? -4.965 11.205 4.633 1.00 81.31 79 THR A CA 1
ATOM 585 C C . THR A 1 79 ? -5.417 12.607 4.215 1.00 81.31 79 THR A C 1
ATOM 587 O O . THR A 1 79 ? -6.488 13.052 4.609 1.00 81.31 79 THR A O 1
ATOM 590 N N . ARG A 1 80 ? -4.616 13.328 3.412 1.00 69.81 80 ARG A N 1
ATOM 591 C CA . ARG A 1 80 ? -4.871 14.740 3.061 1.00 69.81 80 ARG A CA 1
ATOM 592 C C . ARG A 1 80 ? -6.014 14.948 2.071 1.00 69.81 80 ARG A C 1
ATOM 594 O O . ARG A 1 80 ? -6.536 16.053 1.959 1.00 69.81 80 ARG A O 1
ATOM 601 N N . ASN A 1 81 ? -6.366 13.912 1.326 1.00 65.50 81 ASN A N 1
ATOM 602 C CA . ASN A 1 81 ? -7.315 13.981 0.231 1.00 65.50 81 ASN A CA 1
ATOM 603 C C . ASN A 1 81 ? -8.523 13.197 0.746 1.00 65.50 81 ASN A C 1
ATOM 605 O O . ASN A 1 81 ? -8.370 11.996 0.958 1.00 65.50 81 ASN A O 1
ATOM 609 N N . GLY A 1 82 ? -9.685 13.828 0.966 1.00 78.69 82 GLY A N 1
ATOM 610 C CA . GLY A 1 82 ? -10.875 13.222 1.611 1.00 78.69 82 GLY A CA 1
ATOM 611 C C . GLY A 1 82 ? -11.357 11.868 1.048 1.00 78.69 82 GLY A C 1
ATOM 612 O O . GLY A 1 82 ? -12.224 11.227 1.627 1.00 78.69 82 GLY A O 1
ATOM 613 N N . LEU A 1 83 ? -10.751 11.378 -0.036 1.00 83.56 83 LEU A N 1
ATOM 614 C CA . LEU A 1 83 ? -10.776 9.985 -0.484 1.00 83.56 83 LEU A CA 1
ATOM 615 C C . LEU A 1 83 ? -10.421 8.974 0.618 1.00 83.56 83 LEU A C 1
ATOM 617 O O . LEU A 1 83 ? -11.039 7.915 0.678 1.00 83.56 83 LEU A O 1
ATOM 621 N N . TYR A 1 84 ? -9.449 9.278 1.488 1.00 84.88 84 TYR A N 1
ATOM 622 C CA . TYR A 1 84 ? -9.117 8.392 2.610 1.00 84.88 84 TYR A CA 1
ATOM 623 C C . TYR A 1 84 ? -10.298 8.275 3.580 1.00 84.88 84 TYR A C 1
ATOM 625 O O . TYR A 1 84 ? -10.698 7.174 3.947 1.00 84.88 84 TYR A O 1
ATOM 633 N N . GLU A 1 85 ? -10.925 9.402 3.921 1.00 83.50 85 GLU A N 1
ATOM 634 C CA . GLU A 1 85 ? -12.133 9.420 4.749 1.00 83.50 85 GLU A CA 1
ATOM 635 C C . GLU A 1 85 ? -13.307 8.710 4.069 1.00 83.50 85 GLU A C 1
ATOM 637 O O . GLU A 1 85 ? -14.060 8.008 4.738 1.00 83.50 85 GLU A O 1
ATOM 642 N N . ASN A 1 86 ? -13.458 8.842 2.747 1.00 84.25 86 ASN A N 1
ATOM 643 C CA . ASN A 1 86 ? -14.474 8.106 1.993 1.00 84.25 86 ASN A CA 1
ATOM 644 C C . ASN A 1 86 ? -14.249 6.596 2.074 1.00 84.25 86 ASN A C 1
ATOM 646 O O . ASN A 1 86 ? -15.204 5.860 2.297 1.00 84.25 86 ASN A O 1
ATOM 650 N N . ALA A 1 87 ? -13.005 6.128 1.953 1.00 85.25 87 ALA A N 1
ATOM 651 C CA . ALA A 1 87 ? -12.688 4.710 2.088 1.00 8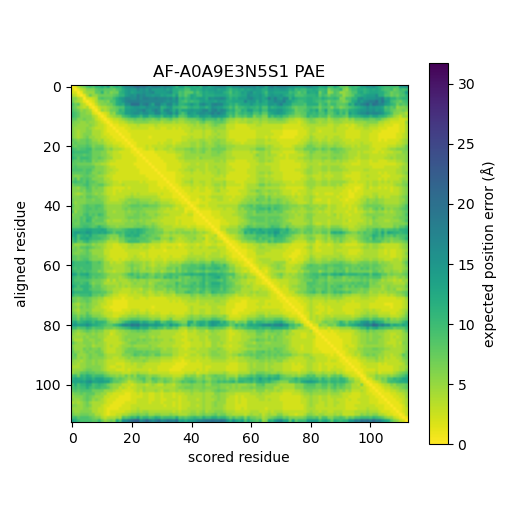5.25 87 ALA A CA 1
ATOM 652 C C . ALA A 1 87 ? -12.967 4.183 3.510 1.00 85.25 87 ALA A C 1
ATOM 654 O O . ALA A 1 87 ? -13.489 3.078 3.673 1.00 85.25 87 ALA A O 1
ATOM 655 N N . LEU A 1 88 ? -12.703 4.996 4.541 1.00 83.38 88 LEU A N 1
ATOM 656 C CA . LEU A 1 88 ? -13.102 4.682 5.916 1.00 83.38 88 LEU A CA 1
ATOM 657 C C . LEU A 1 88 ? -14.629 4.635 6.071 1.00 83.38 88 LEU A C 1
ATOM 659 O O . LEU A 1 88 ? -15.150 3.693 6.656 1.00 83.38 88 LEU A O 1
ATOM 663 N N . LYS A 1 89 ? -15.367 5.606 5.519 1.00 83.88 89 LYS A N 1
ATOM 664 C CA . LYS A 1 89 ? -16.842 5.624 5.551 1.00 83.88 89 LYS A CA 1
ATOM 665 C C . LYS A 1 89 ? -17.454 4.436 4.812 1.00 83.88 89 LYS A C 1
ATOM 667 O O . LYS A 1 89 ? -18.426 3.866 5.294 1.00 83.88 89 LYS A O 1
ATOM 672 N N . ALA A 1 90 ? -16.868 4.051 3.681 1.00 85.06 90 ALA A N 1
ATOM 673 C CA . ALA A 1 90 ? -17.260 2.881 2.900 1.00 85.06 90 ALA A CA 1
ATOM 674 C C . ALA A 1 90 ? -16.890 1.554 3.582 1.00 85.06 90 ALA A C 1
ATOM 676 O O . ALA A 1 90 ? -17.268 0.492 3.094 1.00 85.06 90 ALA A O 1
ATOM 677 N N . GLN A 1 91 ? -16.133 1.600 4.685 1.00 84.31 91 GLN A N 1
ATOM 678 C CA . GLN A 1 91 ? -15.622 0.424 5.388 1.00 84.31 91 GLN A CA 1
ATOM 679 C C . GLN A 1 91 ? -14.880 -0.545 4.460 1.00 84.31 91 GLN A C 1
ATOM 681 O O . GLN A 1 91 ? -14.876 -1.762 4.645 1.00 84.31 91 GLN A O 1
ATOM 686 N N . ALA A 1 92 ? -14.241 -0.004 3.427 1.00 84.62 92 ALA A N 1
ATOM 687 C CA . ALA A 1 92 ? -13.596 -0.792 2.401 1.00 84.62 92 ALA A CA 1
ATOM 688 C C . ALA A 1 92 ? -12.550 0.044 1.670 1.00 84.62 92 ALA A C 1
ATOM 690 O O . ALA A 1 92 ? -12.776 1.197 1.307 1.00 84.62 92 ALA A O 1
ATOM 691 N N . ILE A 1 93 ? -11.407 -0.586 1.405 1.00 87.50 93 ILE A N 1
ATOM 692 C CA . ILE A 1 93 ? -10.375 -0.048 0.523 1.00 87.50 93 ILE A CA 1
ATOM 693 C C . ILE A 1 93 ? -10.258 -0.961 -0.687 1.00 87.50 93 ILE A C 1
ATOM 695 O O . ILE A 1 93 ? -10.110 -2.187 -0.569 1.00 87.50 93 ILE A O 1
ATOM 699 N N . ALA A 1 94 ? -10.288 -0.340 -1.857 1.00 89.94 94 ALA A N 1
ATOM 700 C CA . ALA A 1 94 ? -9.957 -0.965 -3.116 1.00 89.94 94 ALA A CA 1
ATOM 701 C C . ALA A 1 94 ? -8.575 -0.496 -3.575 1.00 89.94 94 ALA A C 1
ATOM 703 O O . ALA A 1 94 ? -8.237 0.688 -3.516 1.00 89.94 94 ALA A O 1
ATOM 704 N N . ILE A 1 95 ? -7.771 -1.459 -4.017 1.00 90.12 95 ILE A N 1
ATOM 705 C CA . ILE A 1 95 ? -6.433 -1.237 -4.550 1.00 90.12 95 ILE A CA 1
ATOM 706 C C . ILE A 1 95 ? -6.451 -1.772 -5.969 1.00 90.12 95 ILE A C 1
ATOM 708 O O . ILE A 1 95 ? -6.719 -2.951 -6.191 1.00 90.12 95 ILE A O 1
ATOM 712 N N . TYR A 1 96 ? -6.167 -0.892 -6.913 1.00 90.12 96 TYR A N 1
ATOM 713 C CA . TYR A 1 96 ? -5.905 -1.253 -8.288 1.00 90.12 96 TYR A CA 1
ATOM 714 C C . TYR A 1 96 ? -4.395 -1.326 -8.486 1.00 90.12 96 TYR A C 1
ATOM 716 O O . TYR A 1 96 ? -3.684 -0.341 -8.263 1.00 90.12 96 TYR A O 1
ATOM 724 N N . ALA A 1 97 ? -3.919 -2.489 -8.914 1.00 89.12 97 ALA A N 1
ATOM 725 C CA . ALA A 1 97 ? -2.542 -2.713 -9.316 1.00 89.12 97 ALA A CA 1
ATOM 726 C C . ALA A 1 97 ? -2.536 -3.129 -10.791 1.00 89.12 97 ALA A C 1
ATOM 728 O O . ALA A 1 97 ? -3.334 -3.990 -11.163 1.00 89.12 97 ALA A O 1
ATOM 729 N N . PRO A 1 98 ? -1.680 -2.534 -11.636 1.00 80.44 98 PRO A N 1
ATOM 730 C CA . PRO A 1 98 ? -1.622 -2.929 -13.030 1.00 80.44 98 PRO A CA 1
ATOM 731 C C . PRO A 1 98 ? -0.972 -4.300 -13.193 1.00 80.44 98 PRO A C 1
ATOM 733 O O . PRO A 1 98 ? -0.063 -4.686 -12.452 1.00 80.44 98 PRO A O 1
ATOM 736 N N . ASP A 1 99 ? -1.407 -4.991 -14.233 1.00 78.12 99 ASP A N 1
ATOM 737 C CA . ASP A 1 99 ? -0.766 -6.181 -14.774 1.00 78.12 99 ASP A CA 1
ATOM 738 C C . ASP A 1 99 ? 0.706 -5.912 -15.161 1.00 78.12 99 ASP A C 1
ATOM 740 O O . ASP A 1 99 ? 1.091 -4.819 -15.583 1.00 78.12 99 ASP A O 1
ATOM 744 N N . GLY A 1 100 ? 1.562 -6.925 -14.986 1.00 79.50 100 GLY A N 1
ATOM 745 C CA . GLY A 1 100 ? 2.974 -6.885 -15.396 1.00 79.50 100 GLY A CA 1
ATOM 746 C C . GLY A 1 100 ? 4.011 -6.918 -14.269 1.00 79.50 100 GLY A C 1
ATOM 747 O O . GLY A 1 100 ? 5.199 -7.031 -14.560 1.00 79.50 100 GLY A O 1
ATOM 748 N N . MET A 1 101 ? 3.605 -6.874 -12.996 1.00 87.25 101 MET A N 1
ATOM 749 C CA . MET A 1 101 ? 4.513 -7.136 -11.869 1.00 87.25 101 MET A CA 1
ATOM 750 C C . MET A 1 101 ? 4.536 -8.633 -11.550 1.00 87.25 101 MET A C 1
ATOM 752 O O . MET A 1 101 ? 3.521 -9.208 -11.153 1.00 87.25 101 MET A O 1
ATOM 756 N N . ARG A 1 102 ? 5.691 -9.276 -11.750 1.00 89.12 102 ARG A N 1
ATOM 757 C CA . ARG A 1 102 ? 5.869 -10.702 -11.446 1.00 89.12 102 ARG A CA 1
ATOM 758 C C . ARG A 1 102 ? 5.854 -10.930 -9.942 1.00 89.12 102 ARG A C 1
ATOM 760 O O . ARG A 1 102 ? 6.419 -10.143 -9.193 1.00 89.12 102 ARG A O 1
ATOM 767 N N . GLU A 1 103 ? 5.189 -12.005 -9.526 1.00 91.38 103 GLU A N 1
ATOM 768 C CA . GLU A 1 103 ? 5.042 -12.388 -8.114 1.00 91.38 103 GLU A CA 1
ATOM 769 C C . GLU A 1 103 ? 4.563 -11.246 -7.201 1.00 91.38 103 GLU A C 1
ATOM 771 O O . GLU A 1 103 ? 4.943 -11.173 -6.033 1.00 91.38 103 GLU A O 1
ATOM 776 N N . LEU A 1 104 ? 3.718 -10.353 -7.732 1.00 91.19 104 LEU A N 1
ATOM 777 C CA . LEU A 1 104 ? 3.194 -9.226 -6.975 1.00 91.19 104 LEU A CA 1
ATOM 778 C C . LEU A 1 104 ? 2.355 -9.708 -5.788 1.00 91.19 104 LEU A C 1
ATOM 780 O O . LEU A 1 104 ? 1.311 -10.340 -5.955 1.00 91.19 104 LEU A O 1
ATOM 784 N N . LYS A 1 105 ? 2.788 -9.335 -4.589 1.00 91.69 105 LYS A N 1
ATOM 785 C CA . LYS A 1 105 ? 2.060 -9.513 -3.338 1.00 91.69 105 LYS A CA 1
ATOM 786 C C . LYS A 1 105 ? 1.788 -8.151 -2.732 1.00 91.69 105 LYS A C 1
ATOM 788 O O . LYS A 1 105 ? 2.654 -7.279 -2.681 1.00 91.69 105 LYS A O 1
ATOM 793 N N . ILE A 1 106 ? 0.553 -7.988 -2.282 1.00 91.56 106 ILE A N 1
ATOM 794 C CA . ILE A 1 106 ? 0.058 -6.756 -1.690 1.00 91.56 106 ILE A CA 1
ATOM 795 C C . ILE A 1 106 ? -0.629 -7.132 -0.388 1.00 91.56 106 ILE A C 1
ATOM 797 O O . ILE A 1 106 ? -1.551 -7.947 -0.384 1.00 91.56 106 ILE A O 1
ATOM 801 N N . GLU A 1 107 ? -0.207 -6.510 0.703 1.00 91.25 107 GLU A N 1
ATOM 802 C CA . GLU A 1 107 ? -0.840 -6.644 2.009 1.00 91.25 107 GLU A CA 1
ATOM 803 C C . GLU A 1 107 ? -1.187 -5.255 2.543 1.00 91.25 107 GLU A C 1
ATOM 805 O O . GLU A 1 107 ? -0.390 -4.321 2.463 1.00 91.25 107 GLU A O 1
ATOM 810 N N . LEU A 1 108 ? -2.389 -5.112 3.097 1.00 89.00 108 LEU A N 1
ATOM 811 C CA . LEU A 1 108 ? -2.788 -3.906 3.811 1.00 89.00 108 LEU A CA 1
ATOM 812 C C . LEU A 1 108 ? -2.610 -4.152 5.306 1.00 89.00 108 LEU A C 1
ATOM 814 O O . LEU A 1 108 ? -3.187 -5.091 5.853 1.00 89.00 108 LEU A O 1
ATOM 818 N N . ILE A 1 109 ? -1.823 -3.304 5.955 1.00 89.12 109 ILE A N 1
ATOM 819 C CA . ILE A 1 109 ? -1.509 -3.405 7.376 1.00 89.12 109 ILE A CA 1
ATOM 820 C C . ILE A 1 109 ? -2.100 -2.186 8.077 1.00 89.12 109 ILE A C 1
ATOM 822 O O . ILE A 1 109 ? -1.880 -1.047 7.666 1.00 89.12 109 ILE A O 1
ATOM 826 N N . ALA A 1 110 ? -2.844 -2.442 9.148 1.00 86.81 110 ALA A N 1
ATOM 827 C CA . ALA A 1 110 ? -3.312 -1.426 10.075 1.00 86.81 110 ALA A CA 1
ATOM 828 C C . ALA A 1 110 ? -2.505 -1.532 11.368 1.00 86.81 110 ALA A C 1
ATOM 830 O O . ALA A 1 110 ? -2.361 -2.627 11.915 1.00 86.81 110 ALA A O 1
ATOM 831 N N . PHE A 1 111 ? -1.985 -0.410 11.853 1.00 85.88 111 PHE A N 1
ATOM 832 C CA . PHE A 1 111 ? -1.271 -0.342 13.123 1.00 85.88 111 PHE A CA 1
ATOM 833 C C . PHE A 1 111 ? -1.661 0.927 13.878 1.00 85.88 111 PHE A C 1
ATOM 835 O O . PHE A 1 111 ? -1.926 1.965 13.275 1.00 85.88 111 PHE A O 1
ATOM 842 N N . THR A 1 112 ? -1.703 0.841 15.201 1.00 81.12 112 THR A N 1
ATOM 843 C CA . THR A 1 112 ? -1.922 1.984 16.094 1.00 81.12 112 THR A CA 1
ATOM 844 C C . THR A 1 112 ? -0.571 2.546 16.519 1.00 81.12 112 THR A C 1
ATOM 846 O O . THR A 1 112 ? 0.300 1.762 16.913 1.00 81.12 112 THR A O 1
ATOM 849 N N . GLN A 1 113 ? -0.386 3.863 16.415 1.00 63.56 113 GLN A N 1
ATOM 850 C CA . GLN A 1 113 ? 0.755 4.550 17.035 1.00 63.56 113 GLN A CA 1
ATOM 851 C C . GLN A 1 113 ? 0.465 4.941 18.480 1.00 63.56 113 GLN A C 1
ATOM 853 O O . GLN A 1 113 ? -0.717 5.194 18.794 1.00 63.56 113 GLN A O 1
#